Protein AF-A0A2L0I9P0-F1 (afdb_monomer_lite)

Foldseek 3Di:
DDDPDDDPPPDDPCVCVVCVVVVVPPVDPVVVDDPPDDPVVVVVVVVVVVPDDDDDDDDDDPVVLVVLCVVCVVVVHHSVRSVVVVVVVVVVVVVVVVVVVVVVVVVVVVVVVVVVVVVVVVVVVD

pLDDT: mean 80.09, std 15.29, range [36.44, 96.19]

Sequence (126 aa):
MKQDKAVNTQDNIFEDVAQWESRNLGADESFVKSKGMSKKLKNLLNNRTSQKMQMISIRLPSTLIDDLKNIGEVEGIGYQALSREILQRFVDAENRKKFNDVVAQKRELQRQVELMEAQLKELKHA

Secondary structure (DSSP, 8-state):
--------TTS-SSTTHHHHHTTSSS--GGG----PPPHHHHHHHHT-GGG-PPP------HHHHHHHHHHHHHHT--HHHHHHHHHHHHHHHHHHHHHHHHHHHHHHHHHHHHHHHHHHHHHHH-

Structure (mmCIF, N/CA/C/O backbone):
data_AF-A0A2L0I9P0-F1
#
_entry.id   AF-A0A2L0I9P0-F1
#
loop_
_atom_site.group_PDB
_atom_site.id
_atom_site.type_symbol
_atom_site.label_atom_id
_atom_site.label_alt_id
_atom_site.label_comp_id
_atom_site.label_asym_id
_atom_site.label_entity_id
_atom_site.label_seq_id
_atom_site.pdbx_PDB_ins_code
_atom_site.Cartn_x
_atom_site.Cartn_y
_atom_site.Cartn_z
_atom_site.occupancy
_atom_site.B_iso_or_equiv
_atom_site.auth_seq_id
_atom_site.auth_comp_id
_atom_site.auth_asym_id
_atom_site.auth_atom_id
_atom_site.pdbx_PDB_model_num
ATOM 1 N N . MET A 1 1 ? 25.642 54.974 -40.968 1.00 36.62 1 MET A N 1
ATOM 2 C CA . MET A 1 1 ? 24.547 54.016 -41.220 1.00 36.62 1 MET A CA 1
ATOM 3 C C . MET A 1 1 ? 25.011 52.646 -40.761 1.00 36.62 1 MET A C 1
ATOM 5 O O . MET A 1 1 ? 25.931 52.104 -41.356 1.00 36.62 1 MET A O 1
ATOM 9 N N . LYS A 1 2 ? 24.473 52.157 -39.640 1.00 41.09 2 LYS A N 1
ATOM 10 C CA . LYS A 1 2 ? 24.755 50.816 -39.117 1.00 41.09 2 LYS A CA 1
ATOM 11 C C . LYS A 1 2 ? 23.820 49.848 -39.840 1.00 41.09 2 LYS A C 1
ATOM 13 O O . LYS A 1 2 ? 22.617 50.081 -39.843 1.00 41.09 2 LYS A O 1
ATOM 18 N N . GLN A 1 3 ? 24.370 48.845 -40.513 1.00 36.44 3 GLN A N 1
ATOM 19 C CA . GLN A 1 3 ? 23.583 47.750 -41.070 1.00 36.44 3 GLN A CA 1
ATOM 20 C C . GLN A 1 3 ? 23.606 46.612 -40.054 1.00 36.44 3 GLN A C 1
ATOM 22 O O . GLN A 1 3 ? 24.605 45.903 -39.937 1.00 36.44 3 GLN A O 1
ATOM 27 N N . ASP A 1 4 ? 22.517 46.482 -39.302 1.00 44.12 4 ASP A N 1
ATOM 28 C CA . ASP A 1 4 ? 22.246 45.314 -38.474 1.00 44.12 4 ASP A CA 1
ATOM 29 C C . ASP A 1 4 ? 21.966 44.131 -39.407 1.00 44.12 4 ASP A C 1
ATOM 31 O O . ASP A 1 4 ? 20.907 44.033 -40.028 1.00 44.12 4 ASP A O 1
ATOM 35 N N . LYS A 1 5 ? 22.950 43.240 -39.561 1.00 50.50 5 LYS A N 1
ATOM 36 C CA . LYS A 1 5 ? 22.741 41.954 -40.227 1.00 50.50 5 LYS A CA 1
ATOM 37 C C . LYS A 1 5 ? 22.055 41.028 -39.232 1.00 50.50 5 LYS A C 1
ATOM 39 O O . LYS A 1 5 ? 22.703 40.483 -38.343 1.00 50.50 5 LYS A O 1
ATOM 44 N N . ALA A 1 6 ? 20.742 40.877 -39.380 1.00 46.91 6 ALA A N 1
ATOM 45 C CA . ALA A 1 6 ? 19.993 39.805 -38.744 1.00 46.91 6 ALA A CA 1
ATOM 46 C C . ALA A 1 6 ? 20.619 38.464 -39.163 1.00 46.91 6 ALA A C 1
ATOM 48 O O . ALA A 1 6 ? 20.542 38.068 -40.326 1.00 46.91 6 ALA A O 1
ATOM 49 N N . VAL A 1 7 ? 21.311 37.812 -38.227 1.00 51.44 7 VAL A N 1
ATOM 50 C CA . VAL A 1 7 ? 21.817 36.449 -38.399 1.00 51.44 7 VAL A CA 1
ATOM 51 C C . VAL A 1 7 ? 20.604 35.528 -38.490 1.00 51.44 7 VAL A C 1
ATOM 53 O O . VAL A 1 7 ? 19.756 35.516 -37.602 1.00 51.44 7 VAL A O 1
ATOM 56 N N . ASN A 1 8 ? 20.503 34.813 -39.607 1.00 51.47 8 ASN A N 1
ATOM 57 C CA . ASN A 1 8 ? 19.462 33.838 -39.893 1.00 51.47 8 ASN A CA 1
ATOM 58 C C . ASN A 1 8 ? 19.609 32.640 -38.935 1.00 51.47 8 ASN A C 1
ATOM 60 O O . ASN A 1 8 ? 20.441 31.766 -39.150 1.00 51.47 8 ASN A O 1
ATOM 64 N N . THR A 1 9 ? 18.842 32.619 -37.845 1.00 55.00 9 THR A N 1
ATOM 65 C CA . THR A 1 9 ? 18.965 31.649 -36.735 1.00 55.00 9 THR A CA 1
ATOM 66 C C . THR A 1 9 ? 18.488 30.223 -37.075 1.00 55.00 9 THR A C 1
ATOM 68 O O . THR A 1 9 ? 18.413 29.383 -36.185 1.00 55.00 9 THR A O 1
ATOM 71 N N . GLN A 1 10 ? 18.139 29.909 -38.328 1.00 55.22 10 GLN A N 1
ATOM 72 C CA . GLN A 1 10 ? 17.522 28.617 -38.671 1.00 55.22 10 GLN A CA 1
ATOM 73 C C . GLN A 1 10 ? 18.456 27.565 -39.284 1.00 55.22 10 GLN A C 1
ATOM 75 O O . GLN A 1 10 ? 18.073 26.400 -39.300 1.00 55.22 10 GLN A O 1
ATOM 80 N N . ASP A 1 11 ? 19.674 27.909 -39.711 1.00 53.19 11 ASP A N 1
ATOM 81 C CA . A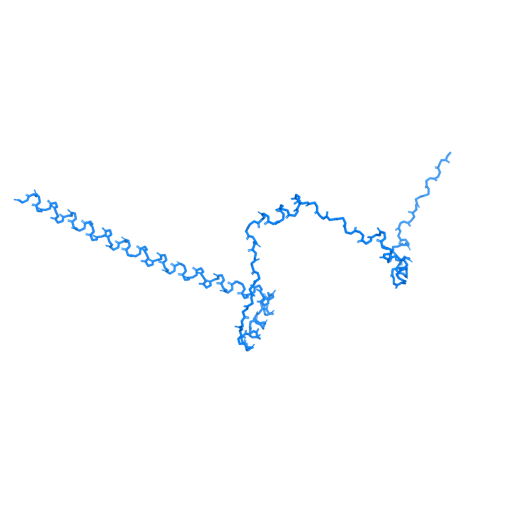SP A 1 11 ? 20.464 26.970 -40.525 1.00 53.19 11 ASP A CA 1
ATOM 82 C C . ASP A 1 11 ? 21.425 26.046 -39.757 1.00 53.19 11 ASP A C 1
ATOM 84 O O . ASP A 1 11 ? 21.928 25.114 -40.364 1.00 53.19 11 ASP A O 1
ATOM 88 N N . ASN A 1 12 ? 21.653 26.203 -38.444 1.00 59.50 12 ASN A N 1
ATOM 89 C CA . ASN A 1 12 ? 22.749 25.475 -37.769 1.00 59.50 12 ASN A CA 1
ATOM 90 C C . ASN A 1 12 ? 22.460 24.937 -36.364 1.00 59.50 12 ASN A C 1
ATOM 92 O O . ASN A 1 12 ? 23.283 25.035 -35.460 1.00 59.50 12 ASN A O 1
ATOM 96 N N . ILE A 1 13 ? 21.294 24.324 -36.163 1.00 62.25 13 ILE A N 1
ATOM 97 C CA . ILE A 1 13 ? 20.966 23.670 -34.879 1.00 62.25 13 ILE A CA 1
ATOM 98 C C . ILE A 1 13 ? 21.592 22.262 -34.776 1.00 62.25 13 ILE A C 1
ATOM 100 O O . ILE A 1 13 ? 21.710 21.725 -33.682 1.00 62.25 13 ILE A O 1
ATOM 104 N N . PHE A 1 14 ? 22.009 21.666 -35.901 1.00 64.19 14 PHE A N 1
ATOM 105 C CA . PHE A 1 14 ? 22.521 20.287 -35.958 1.00 64.19 14 PHE A CA 1
ATOM 106 C C . PHE A 1 14 ? 23.968 20.161 -36.461 1.00 64.19 14 PHE A C 1
ATOM 108 O O . PHE A 1 14 ? 24.453 19.050 -36.667 1.00 64.19 14 PHE A O 1
ATOM 115 N N . GLU A 1 15 ? 24.666 21.275 -36.683 1.00 69.56 15 GLU A N 1
ATOM 116 C CA . GLU A 1 15 ? 26.032 21.272 -37.231 1.00 69.56 15 GLU A CA 1
ATOM 117 C C . GLU A 1 15 ? 27.050 20.617 -36.275 1.00 69.56 15 GLU A C 1
ATOM 119 O O . GLU A 1 15 ? 28.050 20.034 -36.698 1.00 69.56 15 GLU A O 1
ATOM 124 N N . ASP A 1 16 ? 26.775 20.659 -34.974 1.00 72.88 16 ASP A N 1
ATOM 125 C CA . ASP A 1 16 ? 27.625 20.161 -33.895 1.00 72.88 16 ASP A CA 1
ATOM 126 C C . ASP A 1 16 ? 27.333 18.703 -33.499 1.00 72.88 16 ASP A C 1
ATOM 128 O O . ASP A 1 16 ? 28.087 18.116 -32.720 1.00 72.88 16 ASP A O 1
ATOM 132 N N . VAL A 1 17 ? 26.308 18.058 -34.074 1.00 78.00 17 VAL A N 1
ATOM 133 C CA . VAL A 1 17 ? 25.940 16.657 -33.771 1.00 78.00 17 VAL A CA 1
ATOM 134 C C . VAL A 1 17 ? 27.123 15.706 -33.984 1.00 78.00 17 VAL A C 1
ATOM 136 O O . VAL A 1 17 ? 27.411 14.861 -33.137 1.00 78.00 17 VAL A O 1
ATOM 139 N N . ALA A 1 18 ? 27.883 15.886 -35.067 1.00 78.50 18 ALA A N 1
ATOM 140 C CA . ALA A 1 18 ? 29.072 15.076 -35.344 1.00 78.50 18 ALA A CA 1
ATOM 141 C C . ALA A 1 18 ? 30.184 15.256 -34.286 1.00 78.50 18 ALA A C 1
ATOM 143 O O . ALA A 1 18 ? 30.983 14.346 -34.046 1.00 78.50 18 ALA A O 1
ATOM 144 N N . GLN A 1 19 ? 30.242 16.415 -33.626 1.00 79.69 19 GLN A N 1
ATOM 145 C CA . GLN A 1 19 ? 31.211 16.714 -32.567 1.00 79.69 19 GLN A CA 1
ATOM 146 C C . GLN A 1 19 ? 30.822 16.061 -31.228 1.00 79.69 19 GLN A C 1
ATOM 148 O O . GLN A 1 19 ? 31.705 15.709 -30.442 1.00 79.69 19 GLN A O 1
ATOM 153 N N . TRP A 1 20 ? 29.525 15.833 -30.995 1.00 77.75 20 TRP A N 1
ATOM 154 C CA . TRP A 1 20 ? 29.018 15.025 -29.880 1.00 77.75 20 TRP A CA 1
ATOM 155 C C . TRP A 1 20 ? 29.267 13.526 -30.098 1.00 77.75 20 TRP A C 1
ATOM 157 O O . TRP A 1 20 ? 29.794 12.860 -29.206 1.00 77.75 20 TRP A O 1
ATOM 167 N N . GLU A 1 21 ? 28.976 13.007 -31.296 1.00 78.38 21 GLU A N 1
ATOM 168 C CA . GLU A 1 21 ? 29.206 11.593 -31.652 1.00 78.38 21 GLU A CA 1
ATOM 169 C C . GLU A 1 21 ? 30.697 11.216 -31.610 1.00 78.38 21 GLU A C 1
ATOM 171 O O . GLU A 1 21 ? 31.076 10.148 -31.127 1.00 78.38 21 GLU A O 1
ATOM 176 N N . SER A 1 22 ? 31.575 12.128 -32.040 1.00 80.19 22 SER A N 1
ATOM 177 C CA . SER A 1 22 ? 33.033 11.948 -31.962 1.00 80.19 22 SER A CA 1
ATOM 178 C C . SER A 1 22 ? 33.618 12.166 -30.561 1.00 80.19 22 SER A C 1
ATOM 180 O O . SER A 1 22 ? 34.833 12.060 -30.391 1.00 80.19 22 SER A O 1
ATOM 182 N N . ARG A 1 23 ? 32.779 12.450 -29.550 1.00 72.94 23 ARG A N 1
ATOM 183 C CA . ARG A 1 23 ? 33.178 12.771 -28.166 1.00 72.94 23 ARG A CA 1
ATOM 184 C C . ARG A 1 23 ? 34.118 13.974 -28.047 1.00 72.94 23 ARG A C 1
ATOM 186 O O . ARG A 1 23 ? 34.799 14.122 -27.037 1.00 72.94 23 ARG A O 1
ATOM 193 N N . ASN A 1 24 ? 34.161 14.842 -29.051 1.00 80.00 24 ASN A N 1
ATOM 194 C CA . ASN A 1 24 ? 34.945 16.072 -28.993 1.00 80.00 24 ASN A CA 1
ATOM 195 C C . ASN A 1 24 ? 34.282 17.098 -28.051 1.00 80.00 24 ASN A C 1
ATOM 197 O O . ASN A 1 24 ? 34.956 17.848 -27.351 1.00 80.00 24 ASN A O 1
ATOM 201 N N . LEU A 1 25 ? 32.946 17.078 -27.979 1.00 74.88 25 LEU A N 1
ATOM 202 C CA . LEU A 1 25 ? 32.152 17.810 -26.992 1.00 74.88 25 LEU A CA 1
ATOM 203 C C . LEU A 1 25 ? 31.731 16.883 -25.840 1.00 74.88 25 LEU A C 1
ATOM 205 O O . LEU A 1 25 ? 31.364 15.729 -26.049 1.00 74.88 25 LEU A O 1
ATOM 209 N N . GLY A 1 26 ? 31.787 17.387 -24.603 1.00 71.00 26 GLY A N 1
ATOM 210 C CA . GLY A 1 26 ? 31.287 16.691 -23.408 1.00 71.00 26 GLY A CA 1
ATOM 211 C C . GLY A 1 26 ? 32.212 15.632 -22.786 1.00 71.00 26 GLY A C 1
ATOM 212 O O . GLY A 1 26 ? 31.903 15.152 -21.697 1.00 71.00 26 GLY A O 1
ATOM 213 N N . ALA A 1 27 ? 33.344 15.291 -23.415 1.00 76.56 27 ALA A N 1
ATOM 214 C CA . ALA A 1 27 ? 34.314 14.328 -22.871 1.00 76.56 27 ALA A CA 1
ATOM 215 C C . ALA A 1 27 ? 35.391 14.946 -21.959 1.00 76.56 27 ALA A C 1
ATOM 217 O O . ALA A 1 27 ? 36.156 14.216 -21.332 1.00 76.56 27 ALA A O 1
ATOM 218 N N . ASP A 1 28 ? 35.465 16.274 -21.884 1.00 79.94 28 ASP A N 1
ATOM 219 C CA . ASP A 1 28 ? 36.432 16.976 -21.045 1.00 79.94 28 ASP A CA 1
ATOM 220 C C . ASP A 1 28 ? 36.006 16.932 -19.564 1.00 79.94 28 ASP A C 1
ATOM 222 O O . ASP A 1 28 ? 34.927 17.391 -19.172 1.00 79.94 28 ASP A O 1
ATOM 226 N N . GLU A 1 29 ? 36.892 16.382 -18.729 1.00 72.31 29 GLU A N 1
ATOM 227 C CA . GLU A 1 29 ? 36.732 16.192 -17.284 1.00 72.31 29 GLU A CA 1
ATOM 228 C C . GLU A 1 29 ? 36.424 17.508 -16.542 1.00 72.31 29 GLU A C 1
ATOM 230 O O . GLU A 1 29 ? 35.736 17.520 -15.514 1.00 72.31 29 GLU A O 1
ATOM 235 N N . SER A 1 30 ? 36.842 18.643 -17.110 1.00 73.94 30 SER A N 1
ATOM 236 C CA . SER A 1 30 ? 36.541 19.995 -16.626 1.0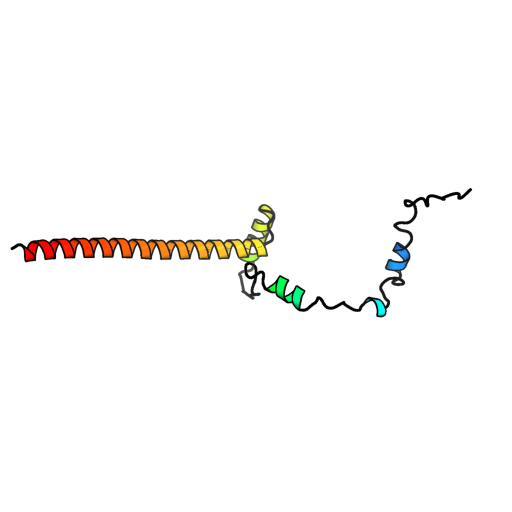0 73.94 30 SER A CA 1
ATOM 237 C C . SER A 1 30 ? 35.036 20.262 -16.492 1.00 73.94 30 SER A C 1
ATOM 239 O O . SER A 1 30 ? 34.607 20.956 -15.563 1.00 73.94 30 SER A O 1
ATOM 241 N N . PHE A 1 31 ? 34.232 19.678 -17.386 1.00 68.31 31 PHE A N 1
ATOM 242 C CA . PHE A 1 31 ? 32.776 19.844 -17.456 1.00 68.31 31 PHE A CA 1
ATOM 243 C C . PHE A 1 31 ? 32.006 18.720 -16.746 1.00 68.31 31 PHE A C 1
ATOM 245 O O . PHE A 1 31 ? 30.798 18.832 -16.542 1.00 68.31 31 PHE A O 1
ATOM 252 N N . VAL A 1 32 ? 32.701 17.672 -16.289 1.00 68.94 32 VAL A N 1
ATOM 253 C CA . VAL A 1 32 ? 32.133 16.519 -15.562 1.00 68.94 32 VAL A CA 1
ATOM 254 C C . VAL A 1 32 ? 31.869 16.838 -14.084 1.00 68.94 32 VAL A C 1
ATOM 256 O O . VAL A 1 32 ? 31.190 16.085 -13.380 1.00 68.94 32 VAL A O 1
ATOM 259 N N . LYS A 1 33 ? 32.358 17.979 -13.577 1.00 65.12 33 LYS A N 1
ATOM 260 C CA . LYS A 1 33 ? 32.156 18.378 -12.179 1.00 65.12 33 LYS A CA 1
ATOM 261 C C . LYS A 1 33 ? 30.672 18.597 -11.888 1.00 65.12 33 LYS A C 1
ATOM 263 O O . LYS A 1 33 ? 30.133 19.686 -12.080 1.00 65.12 33 LYS A O 1
ATOM 268 N N . SER A 1 34 ? 30.032 17.571 -11.323 1.00 62.84 34 SER A N 1
ATOM 269 C CA . SER A 1 34 ? 28.725 17.681 -10.682 1.00 62.84 34 SER A CA 1
ATOM 270 C C . SER A 1 34 ? 28.798 18.814 -9.660 1.00 62.84 34 SER A C 1
ATOM 272 O O . SER A 1 34 ? 29.355 18.642 -8.571 1.00 62.84 34 SER A O 1
ATOM 274 N N . LYS A 1 35 ? 28.215 19.977 -9.979 1.00 64.44 35 LYS A N 1
ATOM 275 C CA . LYS A 1 35 ? 27.885 20.985 -8.970 1.00 64.44 35 LYS A CA 1
ATOM 276 C C . LYS A 1 35 ? 26.935 20.309 -7.993 1.00 64.44 35 LYS A C 1
ATOM 278 O O . LYS A 1 35 ? 25.744 20.171 -8.259 1.00 64.44 35 LYS A O 1
ATOM 283 N N . GLY A 1 36 ? 27.492 19.821 -6.886 1.00 63.66 36 GLY A N 1
ATOM 284 C CA . GLY A 1 36 ? 26.736 19.128 -5.860 1.00 63.66 36 GLY A CA 1
ATOM 285 C C . GLY A 1 36 ? 25.537 19.978 -5.464 1.00 63.66 36 GLY A C 1
ATOM 286 O O . GLY A 1 36 ? 25.682 21.141 -5.091 1.00 63.66 36 GLY A O 1
ATOM 287 N N . MET A 1 37 ? 24.343 19.402 -5.579 1.00 68.69 37 MET A N 1
ATOM 288 C CA . MET A 1 37 ? 23.109 20.058 -5.172 1.00 68.69 37 MET A CA 1
ATOM 289 C C . MET A 1 37 ? 23.254 20.580 -3.733 1.00 68.69 37 MET A C 1
ATOM 291 O O . MET A 1 37 ? 23.634 19.817 -2.838 1.00 68.69 37 MET A O 1
ATOM 295 N N . SER A 1 38 ? 22.961 21.870 -3.518 1.00 79.12 38 SER A N 1
ATOM 296 C CA . SER A 1 38 ? 23.083 22.519 -2.206 1.00 79.12 38 SER A CA 1
ATOM 297 C C . SER A 1 38 ? 22.376 21.700 -1.124 1.00 79.12 38 SER A C 1
ATOM 299 O O . SER A 1 38 ? 21.252 21.233 -1.318 1.00 79.12 38 SER A O 1
ATOM 301 N N . LYS A 1 39 ? 23.015 21.550 0.043 1.00 74.81 39 LYS A N 1
ATOM 302 C CA . LYS A 1 39 ? 22.485 20.783 1.186 1.00 74.81 39 LYS A CA 1
ATOM 303 C C . LYS A 1 39 ? 21.074 21.243 1.586 1.00 74.81 39 LYS A C 1
ATOM 305 O O . LYS A 1 39 ? 20.240 20.422 1.956 1.00 74.81 39 LYS A O 1
ATOM 310 N N . LYS A 1 40 ? 20.781 22.540 1.424 1.00 77.56 40 LYS A N 1
ATOM 311 C CA . LYS A 1 40 ? 19.451 23.131 1.644 1.00 77.56 40 LYS A CA 1
ATOM 312 C C . LYS A 1 40 ? 18.406 22.588 0.662 1.00 77.56 40 LYS A C 1
ATOM 314 O O . LYS A 1 40 ? 17.306 22.247 1.080 1.00 77.56 40 LYS A O 1
ATOM 319 N N . LEU A 1 41 ? 18.762 22.457 -0.616 1.00 75.31 41 LEU A N 1
ATOM 320 C CA . LEU A 1 41 ? 17.876 21.931 -1.658 1.00 75.31 41 LEU A CA 1
ATOM 321 C C . LEU A 1 41 ? 17.641 20.421 -1.492 1.00 75.31 41 LEU A C 1
ATOM 323 O O . LEU A 1 41 ? 16.500 19.976 -1.578 1.00 75.31 41 LEU A O 1
ATOM 327 N N . LYS A 1 42 ? 18.679 19.651 -1.134 1.00 73.69 42 LYS A N 1
ATOM 328 C CA . LYS A 1 42 ? 18.536 18.222 -0.791 1.00 73.69 42 LYS A CA 1
ATOM 329 C C . LYS A 1 42 ? 17.577 18.004 0.383 1.00 73.69 42 LYS A C 1
ATOM 331 O O . LYS A 1 42 ? 16.698 17.153 0.309 1.00 73.69 42 LYS A O 1
ATOM 336 N N . ASN A 1 43 ? 17.709 18.797 1.446 1.00 74.50 43 ASN A N 1
ATOM 337 C CA . ASN A 1 43 ? 16.826 18.692 2.608 1.00 74.50 43 ASN A CA 1
ATOM 338 C C . ASN A 1 43 ? 15.380 19.085 2.280 1.00 74.50 43 ASN A C 1
ATOM 340 O O . ASN A 1 43 ? 14.464 18.426 2.752 1.00 74.50 43 ASN A O 1
ATOM 344 N N . LEU A 1 44 ? 15.156 20.107 1.447 1.00 74.62 44 LEU A N 1
ATOM 345 C CA . LEU A 1 44 ? 13.804 20.489 1.018 1.00 74.62 44 LEU A CA 1
ATOM 346 C C . LEU A 1 44 ? 13.114 19.400 0.186 1.00 74.62 44 LEU A C 1
ATOM 348 O O . LEU A 1 44 ? 11.921 19.170 0.365 1.00 74.62 44 LEU A O 1
ATOM 352 N N . LEU A 1 45 ? 13.854 18.713 -0.689 1.00 69.56 45 LEU A N 1
ATOM 353 C CA . LEU A 1 45 ? 13.326 17.582 -1.459 1.00 69.56 45 LEU A CA 1
ATOM 354 C C . LEU A 1 45 ? 12.999 16.388 -0.551 1.00 69.56 45 LEU A C 1
ATOM 356 O O . LEU A 1 45 ? 11.934 15.793 -0.682 1.00 69.56 45 LEU A O 1
ATOM 360 N N . ASN A 1 46 ? 13.870 16.092 0.417 1.00 64.94 46 ASN A N 1
ATOM 361 C CA . ASN A 1 46 ? 13.679 14.987 1.361 1.00 64.94 46 ASN A CA 1
ATOM 362 C C . ASN A 1 46 ? 12.588 15.256 2.416 1.00 64.94 46 ASN A C 1
ATOM 364 O O . ASN A 1 46 ? 11.967 14.314 2.902 1.00 64.94 46 ASN A O 1
ATOM 368 N N . ASN A 1 47 ? 12.345 16.523 2.771 1.00 61.22 47 ASN A N 1
ATOM 369 C CA . ASN A 1 47 ? 11.343 16.938 3.759 1.00 61.22 47 ASN A CA 1
ATOM 370 C C . ASN A 1 47 ? 9.920 17.058 3.184 1.00 61.22 47 ASN A C 1
ATOM 372 O O . ASN A 1 47 ? 9.001 17.415 3.923 1.00 61.22 47 ASN A O 1
ATOM 376 N N . ARG A 1 48 ? 9.684 16.739 1.900 1.00 57.75 48 ARG A N 1
ATOM 377 C CA . ARG A 1 48 ? 8.326 16.407 1.426 1.00 57.75 48 ARG A CA 1
ATOM 378 C C . ARG A 1 48 ? 7.937 15.032 1.976 1.00 57.75 48 ARG A C 1
ATOM 380 O O . ARG A 1 48 ? 7.917 14.022 1.279 1.00 57.75 48 ARG A O 1
ATOM 387 N N . THR A 1 49 ? 7.667 15.003 3.274 1.00 51.62 49 THR A N 1
ATOM 388 C CA . THR A 1 49 ? 7.464 13.811 4.104 1.00 51.62 49 THR A CA 1
ATOM 389 C C . THR A 1 49 ? 6.305 12.921 3.638 1.00 51.62 49 THR A C 1
ATOM 391 O O . THR A 1 49 ? 6.296 11.734 3.944 1.00 51.62 49 THR A O 1
ATOM 394 N N . SER A 1 50 ? 5.367 13.435 2.837 1.00 53.50 50 SER A N 1
ATOM 395 C CA . SER A 1 50 ? 4.237 12.669 2.292 1.00 53.50 50 SER A CA 1
ATOM 396 C C . SER A 1 50 ? 4.614 11.617 1.236 1.00 53.50 50 SER A C 1
ATOM 398 O O . SER A 1 50 ? 3.756 10.833 0.846 1.00 53.50 50 SER A O 1
ATOM 400 N N . GLN A 1 51 ? 5.870 11.565 0.772 1.00 60.28 51 GLN A N 1
ATOM 401 C CA . GLN A 1 51 ? 6.324 10.623 -0.268 1.00 60.28 51 GLN A CA 1
ATOM 402 C C . GLN A 1 51 ? 7.604 9.857 0.100 1.00 60.28 51 GLN A C 1
ATOM 404 O O . GLN A 1 51 ? 8.302 9.345 -0.777 1.00 60.28 51 GLN A O 1
ATOM 409 N N . LYS A 1 52 ? 7.943 9.749 1.390 1.00 70.62 52 LYS A N 1
ATOM 410 C CA . LYS A 1 52 ? 9.116 8.973 1.812 1.00 70.62 52 LYS A CA 1
ATOM 411 C C . LYS A 1 52 ? 8.838 7.471 1.674 1.00 70.62 52 LYS A C 1
ATOM 413 O O . LYS A 1 52 ? 8.326 6.839 2.591 1.00 70.62 52 LYS A O 1
ATOM 418 N N . MET A 1 53 ? 9.186 6.899 0.525 1.00 77.19 53 MET A N 1
ATOM 419 C CA . MET A 1 53 ? 9.090 5.459 0.281 1.00 77.19 53 MET A CA 1
ATOM 420 C C . MET A 1 53 ? 10.321 4.742 0.842 1.00 77.19 53 MET A C 1
ATOM 422 O O . MET A 1 53 ? 11.452 5.197 0.664 1.00 77.19 53 MET A O 1
ATOM 426 N N . GLN A 1 54 ? 10.110 3.607 1.506 1.00 81.56 54 GLN A N 1
ATOM 427 C CA . GLN A 1 54 ? 11.190 2.699 1.885 1.00 81.56 54 GLN A CA 1
ATOM 428 C C . GLN A 1 54 ? 11.305 1.597 0.835 1.00 81.56 54 GLN A C 1
ATOM 430 O O . GLN A 1 54 ? 10.302 0.997 0.450 1.00 81.56 54 GLN A O 1
ATOM 435 N N . M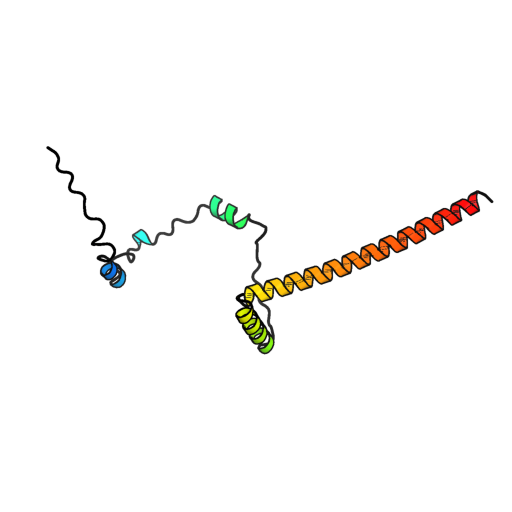ET A 1 55 ? 12.524 1.326 0.367 1.00 81.94 55 MET A N 1
ATOM 436 C CA . MET A 1 55 ? 12.758 0.155 -0.471 1.00 81.94 55 MET A CA 1
ATOM 437 C C . MET A 1 55 ? 12.627 -1.101 0.383 1.00 81.94 55 MET A C 1
ATOM 439 O O . MET A 1 55 ? 13.320 -1.248 1.389 1.00 81.94 55 MET A O 1
ATOM 443 N N . ILE A 1 56 ? 11.749 -2.002 -0.043 1.00 83.94 56 ILE A N 1
ATOM 444 C CA . ILE A 1 56 ? 11.589 -3.328 0.543 1.00 83.94 56 ILE A CA 1
ATOM 445 C C . ILE A 1 56 ? 11.881 -4.378 -0.522 1.00 83.94 56 ILE A C 1
ATOM 447 O O . ILE A 1 56 ? 11.538 -4.199 -1.691 1.00 83.94 56 ILE A O 1
ATOM 451 N N . SER A 1 57 ? 12.514 -5.474 -0.112 1.00 89.31 57 SER A N 1
ATOM 452 C CA . SER A 1 57 ? 12.673 -6.664 -0.944 1.00 89.31 57 SER A CA 1
ATOM 453 C C . SER A 1 57 ? 11.715 -7.730 -0.432 1.00 89.31 57 SER A C 1
ATOM 455 O O . SER A 1 57 ? 11.813 -8.149 0.721 1.00 89.31 57 SER A O 1
ATOM 457 N N . ILE A 1 58 ? 10.764 -8.133 -1.273 1.00 88.56 58 ILE A N 1
ATOM 458 C CA . ILE A 1 58 ? 9.773 -9.168 -0.972 1.00 88.56 58 ILE A CA 1
ATOM 459 C C . ILE A 1 58 ? 9.838 -10.250 -2.046 1.00 88.56 58 ILE A C 1
ATOM 461 O O . ILE A 1 58 ? 10.049 -9.954 -3.222 1.00 88.56 58 ILE A O 1
ATOM 465 N N . ARG A 1 59 ? 9.659 -11.511 -1.647 1.00 92.25 59 ARG A N 1
ATOM 466 C CA . ARG A 1 59 ? 9.525 -12.627 -2.589 1.00 92.25 59 ARG A CA 1
ATOM 467 C C . ARG A 1 59 ? 8.048 -12.883 -2.849 1.00 92.25 59 ARG A C 1
ATOM 469 O O . ARG A 1 59 ? 7.284 -13.033 -1.901 1.00 92.25 59 ARG A O 1
ATOM 476 N N . LEU A 1 60 ? 7.676 -12.955 -4.121 1.00 91.31 60 LEU A N 1
ATOM 477 C CA . LEU A 1 60 ? 6.325 -13.259 -4.581 1.00 91.31 60 LEU A CA 1
ATOM 478 C C . LEU A 1 60 ? 6.384 -14.438 -5.565 1.00 91.31 60 LEU A C 1
ATOM 480 O O . LEU A 1 60 ? 7.414 -14.609 -6.225 1.00 91.31 60 LEU A O 1
ATOM 484 N N . PRO A 1 61 ? 5.321 -15.254 -5.672 1.00 95.75 61 PRO A N 1
ATOM 485 C CA . PRO A 1 61 ? 5.223 -16.282 -6.705 1.00 95.75 61 PRO A CA 1
ATOM 486 C C . PRO A 1 61 ? 5.369 -15.678 -8.105 1.00 95.75 61 PRO A C 1
ATOM 488 O O . PRO A 1 61 ? 4.842 -14.597 -8.365 1.00 95.75 61 PRO A O 1
ATOM 491 N N . SER A 1 62 ? 6.052 -16.378 -9.013 1.00 94.38 62 SER A N 1
ATOM 492 C CA . SER A 1 62 ? 6.277 -15.897 -10.384 1.00 94.38 62 SER A CA 1
ATOM 493 C C . SER A 1 62 ? 4.968 -15.649 -11.131 1.00 94.38 62 SER A C 1
ATOM 495 O O . SER A 1 62 ? 4.807 -14.597 -11.735 1.00 94.38 62 SER A O 1
ATOM 497 N N . THR A 1 63 ? 4.001 -16.559 -10.991 1.00 96.19 63 THR A N 1
ATOM 498 C CA . THR A 1 63 ? 2.672 -16.440 -11.607 1.00 96.19 63 THR A CA 1
ATOM 499 C C . THR A 1 63 ? 1.957 -15.160 -11.180 1.00 96.19 63 THR A C 1
ATOM 501 O O . THR A 1 63 ? 1.437 -14.436 -12.016 1.00 96.19 63 THR A O 1
ATOM 504 N N . LEU A 1 64 ? 2.019 -14.820 -9.889 1.00 93.44 64 LEU A N 1
ATOM 505 C CA . LEU A 1 64 ? 1.408 -13.605 -9.355 1.00 93.44 64 LEU A CA 1
ATOM 506 C C . LEU A 1 64 ? 2.062 -12.338 -9.922 1.00 93.44 64 LEU A C 1
ATOM 508 O O . LEU A 1 64 ? 1.378 -11.351 -10.179 1.00 93.44 64 LEU A O 1
ATOM 512 N N . ILE A 1 65 ? 3.386 -12.346 -10.095 1.00 93.62 65 ILE A N 1
ATOM 513 C CA . ILE A 1 65 ? 4.105 -11.212 -10.688 1.00 93.62 65 ILE A CA 1
ATOM 514 C C . ILE A 1 65 ? 3.656 -11.009 -12.137 1.00 93.62 65 ILE A C 1
ATOM 516 O O . ILE A 1 65 ? 3.447 -9.868 -12.548 1.00 93.62 65 ILE A O 1
ATOM 520 N N . ASP A 1 66 ? 3.509 -12.093 -12.893 1.00 95.50 66 ASP A N 1
ATOM 521 C CA . ASP A 1 66 ? 3.101 -12.033 -14.295 1.00 95.50 66 ASP A CA 1
ATOM 522 C C . ASP A 1 66 ? 1.642 -11.580 -14.434 1.00 95.50 66 ASP A C 1
ATOM 524 O O . ASP A 1 66 ? 1.360 -10.672 -15.215 1.00 95.50 66 ASP A O 1
ATOM 528 N N . ASP A 1 67 ? 0.737 -12.084 -13.593 1.00 94.81 67 ASP A N 1
ATOM 529 C CA . ASP A 1 67 ? -0.659 -11.633 -13.557 1.00 94.81 67 ASP A CA 1
ATOM 530 C C . ASP A 1 67 ? -0.766 -10.135 -13.244 1.00 94.81 67 ASP A C 1
ATOM 532 O O . ASP A 1 67 ? -1.474 -9.391 -13.922 1.00 94.81 67 ASP A O 1
ATOM 536 N N . LEU A 1 68 ? -0.020 -9.653 -12.247 1.00 93.50 68 LEU A N 1
ATOM 537 C CA . LEU A 1 68 ? -0.014 -8.236 -11.882 1.00 93.50 68 LEU A CA 1
ATOM 538 C C . LEU A 1 68 ? 0.597 -7.348 -12.975 1.00 93.50 68 LEU A C 1
ATOM 540 O O . LEU A 1 68 ? 0.198 -6.190 -13.106 1.00 93.50 68 LEU A O 1
ATOM 544 N N . LYS A 1 69 ? 1.561 -7.849 -13.756 1.00 93.88 69 LYS A N 1
ATOM 545 C CA . LYS A 1 69 ? 2.064 -7.125 -14.933 1.00 93.88 69 LYS A CA 1
ATOM 546 C C . LYS A 1 69 ? 0.990 -7.029 -16.008 1.00 93.88 69 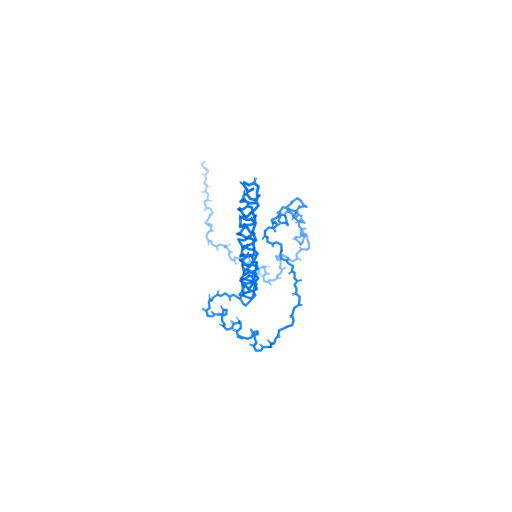LYS A C 1
ATOM 548 O O . LYS A 1 69 ? 0.731 -5.924 -16.466 1.00 93.88 69 LYS A O 1
ATOM 553 N N . ASN A 1 70 ? 0.331 -8.142 -16.328 1.00 94.56 70 ASN A N 1
ATOM 554 C CA . ASN A 1 70 ? -0.732 -8.188 -17.331 1.00 94.56 70 ASN A CA 1
ATOM 555 C C . ASN A 1 70 ? -1.886 -7.241 -16.966 1.00 94.56 70 ASN A C 1
ATOM 557 O O . ASN A 1 70 ? -2.334 -6.456 -17.796 1.00 94.56 70 ASN A O 1
ATOM 561 N N . ILE A 1 71 ? -2.326 -7.255 -15.702 1.00 94.06 71 ILE A N 1
ATOM 562 C CA . ILE A 1 71 ? -3.355 -6.327 -15.204 1.00 94.06 71 ILE A CA 1
ATOM 563 C C . ILE A 1 71 ? -2.866 -4.878 -15.311 1.00 94.06 71 ILE A C 1
ATOM 565 O O . ILE A 1 71 ? -3.610 -4.001 -15.741 1.00 94.06 71 ILE A O 1
ATOM 569 N N . GLY A 1 72 ? -1.609 -4.620 -14.945 1.00 92.62 72 GLY A N 1
ATOM 570 C CA . GLY A 1 72 ? -1.017 -3.292 -15.059 1.00 92.62 72 GLY A CA 1
ATOM 571 C C . GLY A 1 72 ? -0.993 -2.764 -16.495 1.00 92.62 72 GLY A C 1
ATOM 572 O O . GLY A 1 72 ? -1.326 -1.605 -16.726 1.00 92.62 72 GLY A O 1
ATOM 573 N N . GLU A 1 73 ? -0.657 -3.610 -17.467 1.00 93.12 73 GLU A N 1
ATOM 574 C CA . GLU A 1 73 ? -0.666 -3.247 -18.888 1.00 93.12 73 GLU A CA 1
ATOM 575 C C . GLU A 1 73 ? -2.070 -2.876 -19.380 1.00 93.12 73 GLU A C 1
ATOM 577 O O . GLU A 1 73 ? -2.222 -1.863 -20.061 1.00 93.12 73 GLU A O 1
ATOM 582 N N . VAL A 1 74 ? -3.094 -3.638 -18.980 1.00 93.31 74 VAL A N 1
ATOM 583 C CA . VAL A 1 74 ? -4.499 -3.366 -19.334 1.00 93.31 74 VAL A CA 1
ATOM 584 C C . VAL A 1 74 ? -4.981 -2.033 -18.756 1.00 93.31 74 VAL A C 1
ATOM 586 O O . VAL A 1 74 ? -5.628 -1.254 -19.452 1.00 93.31 74 VAL A O 1
ATOM 589 N N . GLU A 1 75 ? -4.637 -1.745 -17.502 1.00 89.06 75 GLU A N 1
ATOM 590 C CA . GLU A 1 75 ? -5.032 -0.513 -16.804 1.00 89.06 75 GLU A CA 1
ATOM 591 C C . GLU A 1 75 ? -4.128 0.691 -17.146 1.00 89.06 75 GLU A C 1
ATOM 593 O O . GLU A 1 75 ? -4.378 1.811 -16.697 1.00 89.06 75 GLU A O 1
ATOM 598 N N . GLY A 1 76 ? -3.054 0.485 -17.919 1.00 92.19 76 GLY A N 1
ATOM 599 C CA . GLY A 1 76 ? -2.070 1.520 -18.256 1.00 92.19 76 GLY A CA 1
ATOM 600 C C . GLY A 1 76 ? -1.191 1.963 -17.076 1.00 92.19 76 GLY A C 1
ATOM 601 O O . GLY A 1 76 ? -0.630 3.061 -17.094 1.00 92.19 76 GLY A O 1
ATOM 602 N N . ILE A 1 77 ? -1.062 1.133 -16.037 1.00 92.00 77 ILE A N 1
ATOM 603 C CA . ILE A 1 77 ? -0.311 1.419 -14.807 1.00 92.00 77 ILE A CA 1
ATOM 604 C C . ILE A 1 77 ? 0.812 0.391 -14.646 1.00 92.00 77 ILE A C 1
ATOM 606 O O . ILE A 1 77 ? 0.595 -0.813 -14.670 1.00 92.00 77 ILE A O 1
ATOM 610 N N . GLY A 1 78 ? 2.042 0.843 -14.394 1.00 90.19 78 GLY A N 1
ATOM 611 C CA . GLY A 1 78 ? 3.158 -0.081 -14.171 1.00 90.19 78 GLY A CA 1
ATOM 612 C C . GLY A 1 78 ? 2.948 -1.003 -12.958 1.00 90.19 78 GLY A C 1
ATOM 613 O O . GLY A 1 78 ? 2.461 -0.567 -11.912 1.00 90.19 78 GLY A O 1
ATOM 614 N N . TYR A 1 79 ? 3.423 -2.250 -13.054 1.00 90.56 79 TYR A N 1
ATOM 615 C CA . TYR A 1 79 ? 3.342 -3.283 -12.004 1.00 90.56 79 TYR A CA 1
ATOM 616 C C . TYR A 1 79 ? 3.667 -2.772 -10.590 1.00 90.56 79 TYR A C 1
ATOM 618 O O . TYR A 1 79 ? 2.966 -3.071 -9.625 1.00 90.56 79 TYR A O 1
ATOM 626 N N . GLN A 1 80 ? 4.731 -1.974 -10.446 1.00 88.19 80 GLN A N 1
ATOM 627 C CA . GLN A 1 80 ? 5.150 -1.465 -9.138 1.00 88.19 80 GLN A CA 1
ATOM 628 C C . GLN A 1 80 ? 4.161 -0.449 -8.548 1.00 88.19 80 GLN A C 1
ATOM 630 O O . GLN A 1 80 ? 4.005 -0.387 -7.328 1.00 88.19 80 GLN A O 1
ATOM 635 N N . ALA A 1 81 ? 3.525 0.370 -9.390 1.00 90.06 81 ALA A N 1
ATOM 636 C CA . ALA A 1 81 ? 2.507 1.321 -8.954 1.00 90.06 81 ALA A CA 1
ATOM 637 C C . ALA A 1 81 ? 1.214 0.586 -8.577 1.00 90.06 81 ALA A C 1
ATOM 639 O O . ALA A 1 81 ? 0.687 0.827 -7.492 1.00 90.06 81 ALA A O 1
ATOM 640 N N . LEU A 1 82 ? 0.793 -0.386 -9.393 1.00 92.94 82 LEU A N 1
ATOM 641 C CA . LEU A 1 82 ? -0.348 -1.252 -9.092 1.00 92.94 82 LEU A CA 1
ATOM 642 C C . LEU A 1 82 ? -0.150 -2.016 -7.774 1.00 92.94 82 LEU A C 1
ATOM 644 O O . LEU A 1 82 ? -1.018 -2.004 -6.907 1.00 92.94 82 LEU A O 1
ATOM 648 N N . SER A 1 83 ? 1.023 -2.621 -7.584 1.00 91.56 83 SER A N 1
ATOM 649 C CA . SER A 1 83 ? 1.346 -3.373 -6.366 1.00 91.56 83 SER A CA 1
ATOM 650 C C . SER A 1 83 ? 1.259 -2.500 -5.111 1.00 91.56 83 SER A C 1
ATOM 652 O O . SER A 1 83 ? 0.733 -2.934 -4.088 1.00 91.56 83 SER A O 1
ATOM 654 N N . ARG A 1 84 ? 1.746 -1.252 -5.180 1.00 89.69 84 ARG A N 1
ATOM 655 C CA . ARG A 1 84 ? 1.635 -0.291 -4.070 1.00 89.69 84 ARG A CA 1
ATOM 656 C C . ARG A 1 84 ? 0.182 0.039 -3.751 1.00 89.69 84 ARG A C 1
ATOM 658 O O . ARG A 1 84 ? -0.197 0.015 -2.584 1.00 89.69 84 ARG A O 1
ATOM 665 N N . GLU A 1 85 ? -0.613 0.313 -4.776 1.00 91.50 85 GLU A N 1
ATOM 666 C CA . GLU A 1 85 ? -2.023 0.660 -4.622 1.00 91.50 85 GLU A CA 1
ATOM 667 C C . GLU A 1 85 ? -2.827 -0.492 -4.003 1.00 91.50 85 GLU A C 1
ATOM 669 O O . GLU A 1 85 ? -3.613 -0.277 -3.084 1.00 91.50 85 GLU A O 1
ATOM 674 N N . ILE A 1 86 ? -2.585 -1.731 -4.441 1.00 92.56 86 ILE A N 1
ATOM 675 C CA . ILE A 1 86 ? -3.238 -2.921 -3.878 1.00 92.56 86 ILE A CA 1
ATOM 676 C C . ILE A 1 86 ? -2.918 -3.064 -2.386 1.00 92.56 86 ILE A C 1
ATOM 678 O O . ILE A 1 86 ? -3.828 -3.253 -1.576 1.00 92.56 86 ILE A O 1
ATOM 682 N N . LEU A 1 87 ? -1.641 -2.940 -2.010 1.00 92.50 87 LEU A N 1
ATOM 683 C CA . LEU A 1 87 ? -1.224 -3.030 -0.609 1.00 92.50 87 LEU A CA 1
ATOM 684 C C . LEU A 1 87 ? -1.844 -1.913 0.239 1.00 92.50 87 LEU A C 1
ATOM 686 O O . LEU A 1 87 ? -2.317 -2.182 1.343 1.00 92.50 87 LEU A O 1
ATOM 690 N N . GLN A 1 88 ? -1.898 -0.686 -0.282 1.00 92.12 88 GLN A N 1
ATOM 691 C CA . GLN A 1 88 ? -2.526 0.439 0.410 1.00 92.12 88 GLN A CA 1
ATOM 692 C C . GLN A 1 88 ? -4.025 0.197 0.618 1.00 92.12 88 GLN A C 1
ATOM 694 O O . GLN A 1 88 ? -4.519 0.294 1.741 1.00 92.12 88 GLN A O 1
ATOM 699 N N . ARG A 1 89 ? -4.739 -0.211 -0.439 1.00 93.25 89 ARG A N 1
ATOM 700 C CA . ARG A 1 89 ? -6.176 -0.518 -0.377 1.00 93.25 89 ARG A CA 1
ATOM 701 C C . ARG A 1 89 ? -6.488 -1.621 0.625 1.00 93.25 89 ARG A C 1
ATOM 703 O O . ARG A 1 89 ? -7.480 -1.518 1.347 1.00 93.25 89 ARG A O 1
ATOM 710 N N . PHE A 1 90 ? -5.651 -2.655 0.673 1.00 94.81 90 PHE A N 1
ATOM 711 C CA . PHE A 1 90 ? -5.790 -3.747 1.629 1.00 94.81 90 PHE A CA 1
ATOM 712 C C . PHE A 1 90 ? -5.634 -3.256 3.074 1.00 94.81 90 PHE A C 1
ATOM 714 O O . PHE A 1 90 ? -6.506 -3.506 3.907 1.00 94.81 90 PHE A O 1
ATOM 721 N N . VAL A 1 91 ? -4.573 -2.497 3.364 1.00 94.75 91 VAL A N 1
ATOM 722 C CA . VAL A 1 91 ? -4.338 -1.930 4.702 1.00 94.75 91 VAL A CA 1
ATOM 723 C C . VAL A 1 91 ? -5.482 -1.006 5.122 1.00 94.75 91 VAL A C 1
ATOM 725 O O . VAL A 1 91 ? -5.967 -1.096 6.251 1.00 94.75 91 VAL A O 1
ATOM 728 N N . ASP A 1 92 ? -5.963 -0.155 4.217 1.00 94.06 92 ASP A N 1
ATOM 729 C CA . ASP A 1 92 ? -7.064 0.761 4.508 1.00 94.06 92 ASP A CA 1
ATOM 730 C C . ASP A 1 92 ? -8.370 0.011 4.801 1.00 94.06 92 ASP A C 1
ATOM 732 O O . ASP A 1 92 ? -9.120 0.398 5.700 1.00 94.06 92 ASP A O 1
ATOM 736 N N . ALA A 1 93 ? -8.648 -1.074 4.073 1.00 94.62 93 ALA A N 1
ATOM 737 C CA . ALA A 1 93 ? -9.815 -1.917 4.320 1.00 94.62 93 ALA A CA 1
ATOM 738 C C . ALA A 1 93 ? -9.755 -2.597 5.696 1.00 94.62 93 ALA A C 1
ATOM 740 O O . ALA A 1 93 ? -10.728 -2.528 6.453 1.00 94.62 93 ALA A O 1
ATOM 741 N N . GLU A 1 94 ? -8.608 -3.173 6.054 1.00 94.44 94 GLU A N 1
ATOM 742 C CA . GLU A 1 94 ? -8.407 -3.816 7.357 1.00 94.44 94 GLU A CA 1
ATOM 743 C C . GLU A 1 94 ? -8.496 -2.815 8.517 1.00 94.44 94 GLU A C 1
ATOM 745 O O . GLU A 1 94 ? -9.106 -3.097 9.552 1.00 94.44 94 GLU A O 1
ATOM 750 N N . ASN A 1 95 ? -7.954 -1.609 8.342 1.00 92.69 95 ASN A N 1
ATOM 751 C CA . ASN A 1 95 ? -8.054 -0.551 9.347 1.00 92.69 95 ASN A CA 1
ATOM 752 C C . ASN A 1 95 ? -9.499 -0.075 9.536 1.00 92.69 95 ASN A C 1
ATOM 754 O O . ASN A 1 95 ? -9.941 0.094 10.675 1.00 92.69 95 ASN A O 1
ATOM 758 N N . ARG A 1 96 ? -10.260 0.092 8.444 1.00 93.50 96 ARG A N 1
ATOM 759 C CA . ARG A 1 96 ? -11.691 0.432 8.521 1.00 93.50 96 ARG A CA 1
ATOM 760 C C . ARG A 1 96 ? -12.483 -0.633 9.270 1.00 93.50 96 ARG A C 1
ATOM 762 O O . ARG A 1 96 ? -13.310 -0.285 10.108 1.00 93.50 96 ARG A O 1
ATOM 769 N N . LYS A 1 97 ? -12.213 -1.915 9.012 1.00 93.00 97 LYS A N 1
ATOM 770 C CA . LYS A 1 97 ? -12.861 -3.028 9.719 1.00 93.00 97 LYS A CA 1
ATOM 771 C C . LYS A 1 97 ? -12.605 -2.956 11.227 1.00 93.00 97 LYS A C 1
ATOM 773 O O . LYS A 1 97 ? -13.558 -2.892 11.997 1.00 93.00 97 LYS A O 1
ATOM 778 N N . LYS A 1 98 ? -11.338 -2.841 11.638 1.00 91.56 98 LYS A N 1
ATOM 779 C CA . LYS A 1 98 ? -10.964 -2.704 13.059 1.00 91.56 98 LYS A CA 1
ATOM 780 C C . LYS A 1 98 ? -11.630 -1.502 13.725 1.00 91.56 98 LYS A C 1
ATOM 782 O O . LYS A 1 98 ? -12.093 -1.600 14.857 1.00 91.56 98 LYS A O 1
ATOM 787 N N . PHE A 1 99 ? -11.684 -0.365 13.034 1.00 92.00 99 PHE A N 1
ATOM 788 C CA . PHE A 1 99 ? -12.337 0.830 13.560 1.00 92.00 99 PHE A CA 1
ATOM 789 C C . PHE A 1 99 ? -13.838 0.607 13.774 1.00 92.00 99 PHE A C 1
ATOM 791 O O . PHE A 1 99 ? -14.365 0.949 14.832 1.00 92.00 99 PHE A O 1
ATOM 798 N N . ASN A 1 100 ? -14.514 -0.010 12.804 1.00 92.25 100 ASN A N 1
ATOM 799 C CA . ASN A 1 100 ? -15.934 -0.333 12.915 1.00 92.25 100 ASN A CA 1
ATOM 800 C C . ASN A 1 100 ? -16.213 -1.276 14.092 1.00 92.25 100 ASN A C 1
ATOM 802 O O . ASN A 1 100 ? -17.174 -1.045 14.827 1.00 92.25 100 ASN A O 1
ATOM 806 N N . ASP A 1 101 ? -15.350 -2.268 14.320 1.00 92.38 101 ASP A N 1
ATOM 807 C CA . ASP A 1 101 ? -15.469 -3.191 15.454 1.00 92.38 101 ASP A CA 1
ATOM 808 C C . ASP A 1 101 ? -15.349 -2.447 16.796 1.00 92.38 101 ASP A C 1
ATOM 810 O O . ASP A 1 101 ? -16.175 -2.630 17.693 1.00 92.38 101 ASP A O 1
ATOM 814 N N . VAL A 1 102 ? -14.377 -1.537 16.922 1.00 92.75 102 VAL A N 1
ATOM 815 C CA . VAL A 1 102 ? -14.204 -0.701 18.126 1.00 92.75 102 VAL A CA 1
ATOM 816 C C . VAL A 1 102 ? -15.411 0.214 18.346 1.00 92.75 102 VAL A C 1
ATOM 818 O O . VAL A 1 102 ? -15.886 0.361 19.475 1.00 92.75 102 VAL A O 1
ATOM 821 N N . VAL A 1 103 ? -15.945 0.821 17.283 1.00 92.94 103 VAL A N 1
ATOM 822 C CA . VAL A 1 103 ? -17.151 1.660 17.366 1.00 92.94 103 VAL A CA 1
ATOM 823 C C . VAL A 1 103 ? -18.361 0.835 17.809 1.00 92.94 103 VAL A C 1
ATOM 825 O O . VAL A 1 103 ? -19.138 1.304 18.644 1.00 92.94 103 VAL A O 1
ATOM 828 N N . ALA A 1 104 ? -18.516 -0.387 17.297 1.00 92.81 104 ALA A N 1
ATOM 829 C CA . ALA A 1 104 ? -19.591 -1.288 17.699 1.00 92.81 104 ALA A CA 1
ATOM 830 C C . ALA A 1 104 ? -19.488 -1.663 19.187 1.00 92.81 104 ALA A C 1
ATOM 832 O O . ALA A 1 104 ? -20.471 -1.519 19.916 1.00 92.81 104 ALA A O 1
ATOM 833 N N . GLN A 1 105 ? -18.295 -2.039 19.659 1.00 92.25 105 GLN A N 1
ATOM 834 C CA . GLN A 1 105 ? -18.051 -2.353 21.073 1.00 92.25 105 GLN A CA 1
ATOM 835 C C . GLN A 1 105 ? -18.322 -1.155 21.986 1.00 92.25 105 GLN A C 1
ATOM 837 O O . GLN A 1 105 ? -18.987 -1.295 23.011 1.00 92.25 105 GLN A O 1
ATOM 842 N N . LYS A 1 106 ? -17.871 0.045 21.597 1.00 93.06 106 LYS A N 1
ATOM 843 C CA . LYS A 1 106 ? -18.128 1.270 22.363 1.00 93.06 106 LYS A CA 1
ATOM 844 C C . LYS A 1 106 ? -19.626 1.557 22.483 1.00 93.06 106 LYS A C 1
ATOM 846 O O . LYS A 1 106 ? -20.086 1.893 23.569 1.00 93.06 106 LYS A O 1
ATOM 851 N N . ARG A 1 107 ? -20.385 1.411 21.391 1.00 92.69 107 ARG A N 1
ATOM 852 C CA . ARG A 1 107 ? -21.846 1.610 21.392 1.00 92.69 107 ARG A CA 1
ATOM 853 C C . ARG A 1 107 ? -22.563 0.608 22.288 1.00 92.69 107 ARG A C 1
ATOM 855 O O . ARG A 1 107 ? -23.547 0.965 22.925 1.00 92.69 107 ARG A O 1
ATOM 862 N N . GLU A 1 108 ? -22.101 -0.636 22.303 1.00 93.25 108 GLU A N 1
ATOM 863 C CA . GLU A 1 108 ? -22.670 -1.676 23.158 1.00 93.25 108 GLU A CA 1
ATOM 864 C C . GLU A 1 108 ? -22.389 -1.393 24.636 1.00 93.25 108 GLU A C 1
ATOM 866 O O . GLU A 1 108 ? -23.303 -1.414 25.456 1.00 93.25 108 GLU A O 1
ATOM 871 N N . LEU A 1 109 ? -21.152 -1.017 24.966 1.00 92.75 109 LEU A N 1
ATOM 872 C CA . LEU A 1 109 ? -20.786 -0.654 26.330 1.00 92.75 109 LEU A CA 1
ATOM 873 C C . LEU A 1 109 ? -21.557 0.580 26.819 1.00 92.75 109 LEU A C 1
ATOM 875 O O . LEU A 1 109 ? -22.025 0.594 27.950 1.00 92.75 109 LEU A O 1
ATOM 879 N N . GLN A 1 110 ? -21.741 1.591 25.966 1.00 92.62 110 GLN A N 1
ATOM 880 C CA . GLN A 1 110 ? -22.553 2.768 26.294 1.00 92.62 110 GLN A CA 1
ATOM 881 C C . GLN A 1 110 ? -24.002 2.393 26.619 1.00 92.62 110 GLN A C 1
ATOM 883 O O . GLN A 1 110 ? -24.536 2.883 27.609 1.00 92.62 110 GLN A O 1
ATOM 888 N N . ARG A 1 111 ? -24.606 1.483 25.844 1.00 92.69 111 ARG A N 1
ATOM 889 C CA . ARG A 1 111 ? -25.955 0.975 26.130 1.00 92.69 111 ARG A CA 1
ATOM 890 C C . ARG A 1 111 ? -26.014 0.224 27.460 1.00 92.69 111 ARG A C 1
ATOM 892 O O . ARG A 1 111 ? -26.954 0.420 28.220 1.00 92.69 111 ARG A O 1
ATOM 899 N N . GLN A 1 112 ? -25.010 -0.594 27.771 1.00 92.56 112 GLN A N 1
ATOM 900 C CA . GLN A 1 112 ? -24.949 -1.297 29.058 1.00 92.56 112 GLN A CA 1
ATOM 901 C C . GLN A 1 112 ? -24.794 -0.337 30.242 1.00 92.56 112 GLN A C 1
ATOM 903 O O . GLN A 1 112 ? -25.463 -0.517 31.257 1.00 92.56 112 GLN A O 1
ATOM 908 N N . VAL A 1 113 ? -23.953 0.692 30.108 1.00 93.69 113 VAL A N 1
ATOM 909 C CA . VAL A 1 113 ? -23.784 1.728 31.138 1.00 93.69 113 VAL A CA 1
ATOM 910 C C . VAL A 1 113 ? -25.098 2.473 31.372 1.00 93.69 113 VAL A C 1
ATOM 912 O O . VAL A 1 113 ? -25.513 2.606 32.517 1.00 93.69 113 VAL A O 1
ATOM 915 N N . GLU A 1 114 ? -25.789 2.882 30.308 1.00 93.06 114 GLU A N 1
ATOM 916 C CA . GLU A 1 114 ? -27.072 3.591 30.404 1.00 93.06 114 GLU A CA 1
ATOM 917 C C . GLU A 1 114 ? -28.160 2.736 31.078 1.00 93.06 114 GLU A C 1
ATOM 919 O O . GLU A 1 114 ? -28.880 3.212 31.957 1.00 93.06 114 GLU A O 1
ATOM 924 N N . LEU A 1 115 ? -28.235 1.443 30.740 1.00 93.69 115 LEU A N 1
A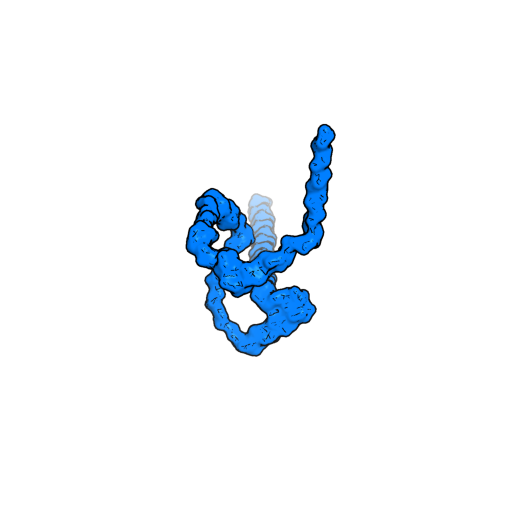TOM 925 C CA . LEU A 1 115 ? -29.137 0.498 31.405 1.00 93.69 115 LEU A CA 1
ATOM 926 C C . LEU A 1 115 ? -28.805 0.333 32.895 1.00 93.69 115 LEU A C 1
ATOM 928 O O . LEU A 1 115 ? -29.708 0.328 33.732 1.00 93.69 115 LEU A O 1
ATOM 932 N N . MET A 1 116 ? -27.520 0.221 33.236 1.00 89.62 116 MET A N 1
ATOM 933 C CA . MET A 1 116 ? -27.072 0.081 34.622 1.00 89.62 116 MET A CA 1
ATOM 934 C C . MET A 1 116 ? -27.361 1.347 35.444 1.00 89.62 116 MET A C 1
ATOM 936 O O . MET A 1 116 ? -27.782 1.255 36.598 1.00 89.62 116 MET A O 1
ATOM 940 N N . GLU A 1 117 ? -27.191 2.533 34.856 1.00 91.31 117 GLU A N 1
ATOM 941 C CA . GLU A 1 117 ? -27.553 3.808 35.484 1.00 91.31 117 GLU A CA 1
ATOM 942 C C . GLU A 1 117 ? -29.062 3.919 35.738 1.00 91.31 117 GLU A C 1
ATOM 944 O O . GLU A 1 117 ? -29.469 4.356 36.820 1.00 91.31 117 GLU A O 1
ATOM 949 N N . ALA A 1 118 ? -29.894 3.479 34.789 1.00 89.75 118 ALA A N 1
ATOM 950 C CA . ALA A 1 118 ? -31.345 3.443 34.963 1.00 89.75 118 ALA A CA 1
ATOM 951 C C . ALA A 1 118 ? -31.755 2.519 36.125 1.00 89.75 118 ALA A C 1
ATOM 953 O O . ALA A 1 118 ? -32.505 2.941 37.007 1.00 89.75 118 ALA A O 1
ATOM 954 N N . GLN A 1 119 ? -31.187 1.310 36.195 1.00 89.12 119 GLN A N 1
ATOM 955 C CA . GLN A 1 119 ? -31.438 0.359 37.287 1.00 89.12 119 GLN A CA 1
ATOM 956 C C . GLN A 1 119 ? -31.020 0.911 38.658 1.00 89.12 119 GLN A C 1
ATOM 958 O O . GLN A 1 119 ? -31.749 0.783 39.643 1.00 89.12 119 GLN A O 1
ATOM 963 N N . LEU A 1 120 ? -29.859 1.568 38.738 1.00 86.00 120 LEU A N 1
ATOM 964 C CA . LEU A 1 120 ? -29.397 2.209 39.974 1.00 86.00 120 LEU A CA 1
ATOM 965 C C . LEU A 1 120 ? -30.320 3.346 40.421 1.00 86.00 120 LEU A C 1
ATOM 967 O O . LEU A 1 120 ? -30.480 3.570 41.622 1.00 86.00 120 LEU A O 1
ATOM 971 N N . LYS A 1 121 ? -30.908 4.084 39.477 1.00 87.69 121 LYS A N 1
ATOM 972 C CA . LYS A 1 121 ? -31.848 5.165 39.782 1.00 87.69 121 LYS A CA 1
ATOM 973 C C . LYS A 1 121 ? -33.161 4.626 40.349 1.00 87.69 121 LYS A C 1
ATOM 975 O O . LYS A 1 121 ? -33.676 5.211 41.297 1.00 87.69 121 LYS A O 1
ATOM 980 N N . GLU A 1 122 ? -33.663 3.514 39.822 1.00 86.50 122 GLU A N 1
ATOM 981 C CA . GLU A 1 122 ? -34.856 2.843 40.353 1.00 86.50 122 GLU A CA 1
ATOM 982 C C . GLU A 1 122 ? -34.627 2.325 41.779 1.00 86.50 122 GLU A C 1
ATOM 984 O O . GLU A 1 122 ? -35.436 2.594 42.663 1.00 86.50 122 GLU A O 1
ATOM 989 N N . LEU A 1 123 ? -33.479 1.690 42.044 1.00 78.00 123 LEU A N 1
ATOM 990 C CA . LEU A 1 123 ? -33.121 1.195 43.382 1.00 78.00 123 LEU A CA 1
ATOM 991 C C . LEU A 1 123 ? -32.923 2.302 44.426 1.00 78.00 123 LEU A C 1
ATOM 993 O O . LEU A 1 123 ? -33.129 2.062 45.607 1.00 78.00 123 LEU A O 1
ATOM 997 N N . LYS A 1 124 ? -32.500 3.505 44.019 1.00 73.75 124 LYS A N 1
ATOM 998 C CA . LYS A 1 124 ? -32.352 4.657 44.928 1.00 73.75 124 LYS A CA 1
ATOM 999 C C . LYS A 1 124 ? -33.676 5.344 45.267 1.00 73.75 124 LYS A C 1
ATOM 1001 O O . LYS A 1 124 ? -33.704 6.157 46.189 1.00 73.75 124 LYS A O 1
ATOM 1006 N N . HIS A 1 125 ? -34.723 5.092 44.486 1.00 65.81 125 HIS A N 1
ATOM 1007 C CA . HIS A 1 125 ? -36.055 5.657 44.695 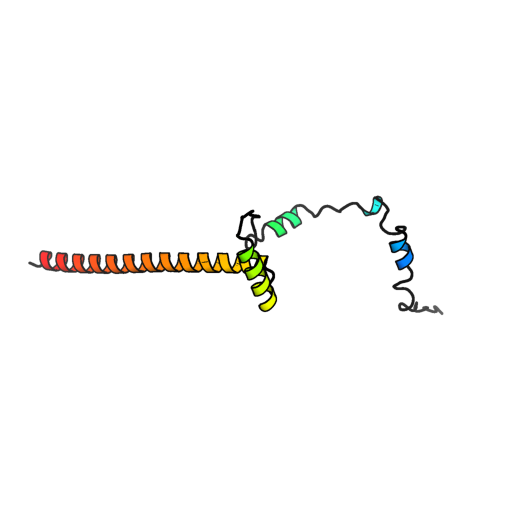1.00 65.81 125 HIS A CA 1
ATOM 1008 C C . HIS A 1 125 ? -37.032 4.686 45.381 1.00 65.81 125 HIS A C 1
ATOM 1010 O O . HIS A 1 125 ? -38.137 5.114 45.713 1.00 65.81 125 HIS A O 1
ATOM 1016 N N . ALA A 1 126 ? -36.632 3.428 45.596 1.00 54.41 126 ALA A N 1
ATOM 1017 C CA . ALA A 1 126 ? -37.331 2.436 46.417 1.00 54.41 126 ALA A CA 1
ATOM 1018 C C . ALA A 1 126 ? -36.846 2.485 47.875 1.00 54.41 126 ALA A C 1
ATOM 1020 O O . ALA A 1 126 ? -37.687 2.247 48.769 1.00 54.41 126 ALA A O 1
#

Radius of gyration: 33.61 Å; chains: 1; bounding box: 74×70×88 Å